Protein AF-A0A647H6F2-F1 (afdb_monomer)

Sequence (109 aa):
AVTIAAQNTTSANWSQDPGFTGPAVAAGQKVGTLSITATGPHNSVSIAGKGASVSGGVATVPFVDGQGQPVFRGRIQGANINDQANTGIDGLAGWRVASSQETLNVPVT

Mean predicted aligned error: 6.24 Å

pLDDT: mean 83.33, std 10.04, range [40.59, 93.5]

Solvent-accessible surface area (backbone atoms only — not comparable to full-atom values): 6403 Å² total; per-residue (Å²): 136,88,84,89,75,82,79,58,52,76,49,77,47,81,44,74,28,90,88,48,80,69,92,78,75,60,93,74,44,57,49,24,34,45,36,37,38,36,46,64,94,53,69,54,50,77,48,56,42,82,81,23,43,56,58,97,78,44,33,33,28,56,44,54,50,100,84,66,49,71,76,50,68,37,29,76,68,68,87,63,59,44,57,30,70,58,70,34,72,96,52,26,10,17,40,34,37,68,42,65,61,45,66,42,79,41,46,29,38

Organism: Salmonella enteritidis (NCBI:txid149539)

Secondary structure (DSSP, 8-state):
------S--EEEEEEE-TT--SS---TT---EEEEEEE-SS-S-EEEE-TT-EEETTEEEEEEE-TTS-EEEEE-B--TTEEEESS-SGGG--EEEE----SEEEEEE-

InterPro domains:
  IPR010498 Fimbrial protein SefA [PF06443] (1-109)

Radius of gyration: 15.48 Å; Cα contacts (8 Å, |Δi|>4): 230; chains: 1; bounding box: 49×29×42 Å

Nearest PDB structures (foldseek):
  5y9h-assembly2_B  TM=7.084E-01  e=8.740E-02  Salmonella enterica subsp. enterica serovar Typhimurium
  5y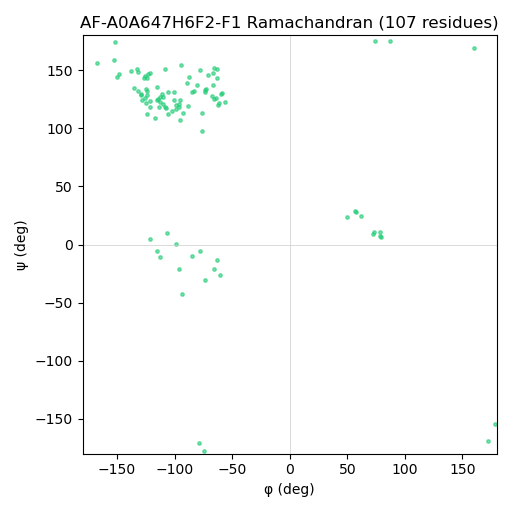9h-assembly1_A  TM=7.024E-01  e=1.206E-01  Salmonella enterica subsp. enterica serovar Typhimurium
  5y9h-assembly3_C  TM=7.120E-01  e=1.272E-01  Salmonella enterica subsp. enterica serovar Typhimurium
  3crf-assembly1_B  TM=5.079E-01  e=1.416E-01  unclassified
  2cnz-assembly1_A  TM=5.175E-01  e=1.416E-01  Salmonella enterica subsp. enterica serovar Typhimurium

Structure (mmCIF, N/CA/C/O backbone):
data_AF-A0A647H6F2-F1
#
_entry.id   AF-A0A647H6F2-F1
#
loop_
_atom_site.group_PDB
_atom_site.id
_atom_site.type_symbol
_atom_site.label_atom_id
_atom_site.label_alt_id
_atom_site.label_comp_id
_atom_site.label_asym_id
_atom_site.label_entity_id
_atom_site.label_seq_id
_atom_site.pdbx_PDB_ins_code
_atom_site.Cartn_x
_atom_site.Cartn_y
_atom_site.Cartn_z
_atom_site.occupancy
_atom_site.B_iso_or_equiv
_atom_site.auth_seq_id
_atom_site.auth_comp_id
_atom_site.auth_asym_id
_atom_site.auth_atom_id
_atom_site.pdbx_PDB_model_num
ATOM 1 N N . ALA A 1 1 ? -31.122 -12.556 25.785 1.00 53.56 1 ALA A N 1
ATOM 2 C CA . ALA A 1 1 ? -30.671 -11.960 24.512 1.00 53.56 1 ALA A CA 1
ATOM 3 C C . ALA A 1 1 ? -29.223 -12.371 24.291 1.00 53.56 1 ALA A C 1
ATOM 5 O O . ALA A 1 1 ? -28.469 -12.357 25.256 1.00 53.56 1 ALA A O 1
ATOM 6 N N . VAL A 1 2 ? -28.855 -12.795 23.083 1.00 40.59 2 VAL A N 1
ATOM 7 C CA . VAL A 1 2 ? -27.461 -13.105 22.737 1.00 40.59 2 VAL A CA 1
ATOM 8 C C . VAL A 1 2 ? -26.900 -11.893 22.005 1.00 40.59 2 VAL A C 1
ATOM 10 O O . VAL A 1 2 ? -27.437 -11.510 20.969 1.00 40.59 2 VAL A O 1
ATOM 13 N N . THR A 1 3 ? -25.849 -11.287 22.554 1.00 57.69 3 THR A N 1
ATOM 14 C CA . THR A 1 3 ? -25.107 -10.206 21.899 1.00 57.69 3 THR A CA 1
ATOM 15 C C . THR A 1 3 ? -23.828 -10.797 21.330 1.00 57.69 3 THR A C 1
ATOM 17 O O . THR A 1 3 ? -22.969 -11.255 22.079 1.00 57.69 3 THR A O 1
ATOM 20 N N . ILE A 1 4 ? -23.706 -10.790 20.006 1.00 52.47 4 ILE A N 1
ATOM 21 C CA . ILE A 1 4 ? -22.452 -11.074 19.309 1.00 52.47 4 ILE A CA 1
ATOM 22 C C . ILE A 1 4 ? -21.854 -9.714 18.952 1.00 52.47 4 ILE A C 1
ATOM 24 O O . ILE A 1 4 ? -22.467 -8.953 18.209 1.00 52.47 4 ILE A O 1
ATOM 28 N N . ALA A 1 5 ? -20.684 -9.393 19.502 1.00 60.91 5 ALA A N 1
ATOM 29 C CA . ALA A 1 5 ? -19.938 -8.183 19.175 1.00 60.91 5 ALA A CA 1
ATOM 30 C C . ALA A 1 5 ? -18.534 -8.574 18.702 1.00 60.91 5 ALA A C 1
ATOM 32 O O . ALA A 1 5 ? -17.841 -9.334 19.380 1.00 60.91 5 ALA A O 1
ATOM 33 N N . ALA A 1 6 ? -18.111 -8.057 17.548 1.00 58.91 6 ALA A N 1
ATOM 34 C CA . ALA A 1 6 ? -16.713 -8.114 17.142 1.00 58.91 6 ALA A CA 1
ATOM 35 C C . ALA A 1 6 ? -15.948 -7.062 17.953 1.00 58.91 6 ALA A C 1
ATOM 37 O O . ALA A 1 6 ? -16.200 -5.869 17.813 1.00 58.91 6 ALA A O 1
ATOM 38 N N . GLN A 1 7 ? -15.059 -7.503 18.842 1.00 65.38 7 GLN A N 1
ATOM 39 C CA . GLN A 1 7 ? -14.290 -6.601 19.710 1.00 65.38 7 GLN A CA 1
ATOM 40 C C . GLN A 1 7 ? -13.200 -5.859 18.930 1.00 65.38 7 GLN A C 1
ATOM 42 O O . GLN A 1 7 ? -12.916 -4.702 19.221 1.00 65.38 7 GLN A O 1
ATOM 47 N N . ASN A 1 8 ? -12.664 -6.496 17.887 1.00 72.94 8 ASN A N 1
ATOM 48 C CA . ASN A 1 8 ? -11.647 -5.934 17.012 1.00 72.94 8 ASN A CA 1
ATOM 49 C C . ASN A 1 8 ? -12.075 -6.157 15.560 1.00 72.94 8 ASN A C 1
ATOM 51 O O . ASN A 1 8 ? -12.461 -7.264 15.180 1.00 72.94 8 ASN A O 1
ATOM 55 N N . THR A 1 9 ? -12.002 -5.112 14.751 1.00 78.12 9 THR A N 1
ATOM 56 C CA . THR A 1 9 ? -12.266 -5.154 13.314 1.00 78.12 9 THR A CA 1
ATOM 57 C C . THR A 1 9 ? -11.040 -4.638 12.584 1.00 78.12 9 THR A C 1
ATOM 59 O O . THR A 1 9 ? -10.324 -3.780 13.097 1.00 78.12 9 THR A O 1
ATOM 62 N N . THR A 1 10 ? -10.763 -5.179 11.401 1.00 84.75 10 THR A N 1
ATOM 63 C CA . THR A 1 10 ? -9.742 -4.632 10.508 1.00 84.75 10 THR A CA 1
ATOM 64 C C . THR A 1 10 ? -10.354 -4.436 9.135 1.00 84.75 10 THR A C 1
ATOM 66 O O . THR A 1 10 ? -10.887 -5.377 8.552 1.00 84.75 10 THR A O 1
ATOM 69 N N . SER A 1 11 ? -10.278 -3.216 8.620 1.00 88.38 11 SER A N 1
ATOM 70 C CA . SER A 1 11 ? -10.685 -2.876 7.260 1.00 88.38 11 SER A CA 1
ATOM 71 C C . SER A 1 11 ? -9.529 -2.218 6.528 1.00 88.38 11 SER A C 1
ATOM 73 O O . SER A 1 11 ? -8.787 -1.432 7.116 1.00 88.38 11 SER A O 1
ATOM 75 N N . ALA A 1 12 ? -9.400 -2.508 5.239 1.00 88.25 12 ALA A N 1
ATOM 76 C CA . ALA A 1 12 ? -8.420 -1.884 4.367 1.00 88.25 12 ALA A CA 1
ATOM 77 C C . ALA A 1 12 ? -9.138 -1.246 3.176 1.00 88.25 12 ALA A C 1
ATOM 79 O O . ALA A 1 12 ? -9.979 -1.883 2.545 1.00 88.25 12 ALA A O 1
ATOM 80 N N . ASN A 1 13 ? -8.801 0.003 2.873 1.00 91.81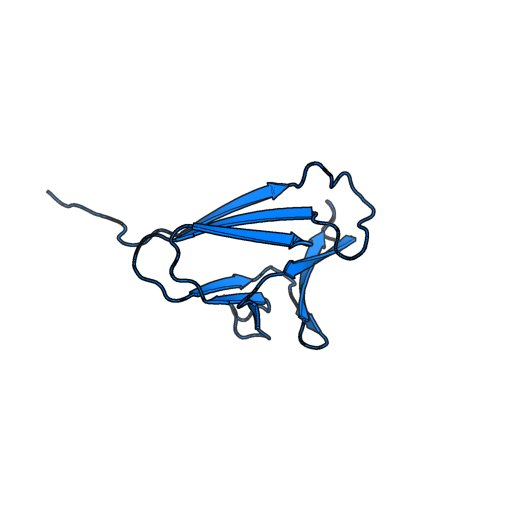 13 ASN A N 1
ATOM 81 C CA . ASN A 1 13 ? -9.323 0.743 1.735 1.00 91.81 13 ASN A CA 1
ATOM 82 C C . ASN A 1 13 ? -8.171 1.258 0.872 1.00 91.81 13 ASN A C 1
ATOM 84 O O . ASN A 1 13 ? -7.209 1.827 1.386 1.00 91.81 13 ASN A O 1
ATOM 88 N N . TRP A 1 14 ? -8.286 1.083 -0.440 1.00 90.50 14 TRP A N 1
ATOM 89 C CA . TRP A 1 14 ? -7.334 1.617 -1.405 1.00 90.50 14 TRP A CA 1
ATOM 90 C C . TRP A 1 14 ? -7.882 2.894 -2.037 1.00 90.50 14 TRP A C 1
ATOM 92 O O . TRP A 1 14 ? -9.007 2.912 -2.531 1.00 90.50 14 TRP A O 1
ATOM 102 N N . SER A 1 15 ? -7.062 3.943 -2.070 1.00 93.50 15 SER A N 1
ATOM 103 C CA . SER A 1 15 ? -7.321 5.150 -2.854 1.00 93.50 15 SER A CA 1
ATOM 104 C C . SER A 1 15 ? -6.177 5.366 -3.830 1.00 93.50 15 SER A C 1
ATOM 106 O O . SER A 1 15 ? -5.040 5.587 -3.412 1.00 93.50 15 SER A O 1
ATOM 108 N N . GLN A 1 16 ? -6.481 5.349 -5.126 1.00 91.31 16 GLN A N 1
A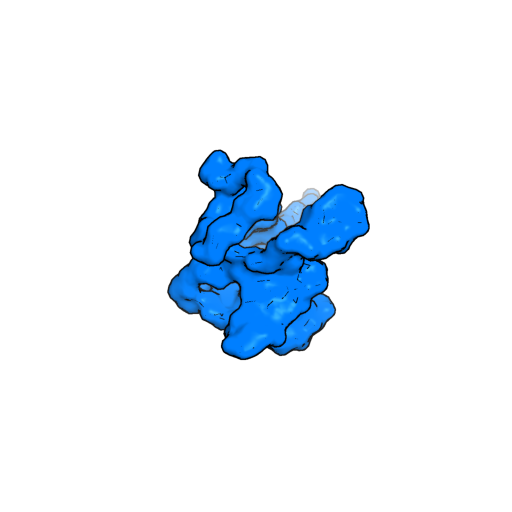TOM 109 C CA . GLN A 1 16 ? -5.508 5.693 -6.157 1.00 91.31 16 GLN A CA 1
ATOM 110 C C . GLN A 1 16 ? -5.064 7.154 -6.008 1.00 91.31 16 GLN A C 1
ATOM 112 O O . GLN A 1 16 ? -5.865 8.022 -5.650 1.00 91.31 16 GLN A O 1
ATOM 117 N N . ASP A 1 17 ? -3.786 7.424 -6.268 1.00 91.94 17 ASP A N 1
ATOM 118 C CA . ASP A 1 17 ? -3.288 8.793 -6.321 1.00 91.94 17 ASP A CA 1
ATOM 119 C C . ASP A 1 17 ? -3.762 9.474 -7.619 1.00 91.94 17 ASP A C 1
ATOM 121 O O . ASP A 1 17 ? -3.591 8.893 -8.692 1.00 91.94 17 ASP A O 1
ATOM 125 N N . PRO A 1 18 ? -4.335 10.692 -7.577 1.00 89.38 18 PRO A N 1
ATOM 126 C CA . PRO A 1 18 ? -4.789 11.377 -8.789 1.00 89.38 18 PRO A CA 1
ATOM 127 C C . PRO A 1 18 ? -3.671 11.653 -9.801 1.00 89.38 18 PRO A C 1
ATOM 129 O O . PRO A 1 18 ? -3.939 11.758 -10.995 1.00 89.38 18 PRO A O 1
ATOM 132 N N . GLY A 1 19 ? -2.421 11.775 -9.337 1.00 85.81 19 GLY A N 1
ATOM 133 C CA . GLY A 1 19 ? -1.251 11.962 -10.193 1.00 85.81 19 GLY A CA 1
ATOM 134 C C . GLY A 1 19 ? -0.769 10.675 -10.864 1.00 85.81 19 GLY A C 1
ATOM 135 O O . GLY A 1 19 ? 0.145 10.720 -11.687 1.00 85.81 19 GLY A O 1
ATOM 136 N N . PHE A 1 20 ? -1.356 9.524 -10.531 1.00 85.56 20 PHE A N 1
ATOM 137 C CA . PHE A 1 20 ? -1.072 8.254 -11.179 1.00 85.56 20 PHE A CA 1
ATOM 138 C C . PHE A 1 20 ? -2.093 7.980 -12.292 1.00 85.56 20 PHE A C 1
ATOM 140 O O . PHE A 1 20 ? -3.251 7.653 -12.034 1.00 85.56 20 PHE A O 1
ATOM 147 N N . THR A 1 21 ? -1.644 8.112 -13.544 1.00 79.12 21 THR A N 1
ATOM 148 C CA . THR A 1 21 ? -2.476 7.987 -14.757 1.00 79.12 21 THR A CA 1
ATOM 149 C C . THR A 1 21 ? -2.108 6.793 -15.652 1.00 79.12 21 THR A C 1
ATOM 151 O O . THR A 1 21 ? -2.833 6.498 -16.600 1.00 79.12 21 THR A O 1
ATOM 154 N N . GLY A 1 22 ? -1.027 6.070 -15.331 1.00 71.38 22 GLY A N 1
ATOM 155 C CA . GLY A 1 22 ? -0.547 4.876 -16.043 1.00 71.38 22 GLY A CA 1
ATOM 156 C C . GLY A 1 22 ? 0.125 5.145 -17.404 1.00 71.38 22 GLY A C 1
ATOM 157 O O . GLY A 1 22 ? 0.152 6.280 -17.877 1.00 71.38 22 GLY A O 1
ATOM 158 N N . PRO A 1 23 ? 0.688 4.111 -18.069 1.00 66.06 23 PRO A N 1
ATOM 159 C CA . PRO A 1 23 ? 1.188 2.843 -17.520 1.00 66.06 23 PRO A CA 1
ATOM 160 C C . PRO A 1 23 ? 2.640 2.954 -17.010 1.00 66.06 23 PRO A C 1
ATOM 162 O O . PRO A 1 23 ? 3.147 2.032 -16.377 1.00 66.06 23 PRO A O 1
ATOM 165 N N . ALA A 1 24 ? 3.315 4.068 -17.301 1.00 74.06 24 ALA A N 1
ATOM 166 C CA . ALA A 1 24 ? 4.663 4.343 -16.831 1.00 74.06 24 ALA A CA 1
ATOM 167 C C . ALA A 1 24 ? 4.608 4.959 -15.429 1.00 74.06 24 ALA A C 1
ATOM 169 O O . ALA A 1 24 ? 3.857 5.904 -15.189 1.00 74.06 24 ALA A O 1
ATOM 170 N N . VAL A 1 25 ? 5.416 4.421 -14.518 1.00 81.50 25 VAL A N 1
ATOM 171 C CA . VAL A 1 25 ? 5.575 4.924 -13.150 1.00 81.50 25 VAL A CA 1
ATOM 172 C C . VAL A 1 25 ? 7.003 5.420 -13.006 1.00 81.50 25 VAL A C 1
ATOM 174 O O . VAL A 1 25 ? 7.950 4.677 -13.276 1.00 81.50 25 VAL A O 1
ATOM 177 N N . ALA A 1 26 ? 7.172 6.679 -12.608 1.00 86.44 26 ALA A N 1
ATOM 178 C CA . ALA A 1 26 ? 8.492 7.182 -12.248 1.00 86.44 26 ALA A CA 1
ATOM 179 C C . ALA A 1 26 ? 8.938 6.551 -10.921 1.00 86.44 26 ALA A C 1
ATOM 181 O O . ALA A 1 26 ? 8.121 6.305 -10.037 1.00 86.44 26 ALA A O 1
ATOM 182 N N . ALA A 1 27 ? 10.237 6.297 -10.756 1.00 86.06 27 ALA A N 1
ATOM 183 C CA . ALA A 1 27 ? 10.745 5.708 -9.521 1.00 86.06 27 ALA A CA 1
ATOM 184 C C . ALA A 1 27 ? 10.360 6.565 -8.299 1.00 86.06 27 ALA A C 1
ATOM 186 O O . ALA A 1 27 ? 10.695 7.748 -8.236 1.00 86.06 27 ALA A O 1
ATOM 187 N N . GLY A 1 28 ? 9.659 5.961 -7.335 1.00 87.38 28 GLY A N 1
ATOM 188 C CA . GLY A 1 28 ? 9.190 6.638 -6.124 1.00 87.38 28 GLY A CA 1
ATOM 189 C C . GLY A 1 28 ? 7.927 7.488 -6.306 1.00 87.38 28 GLY A C 1
ATOM 190 O O . GLY A 1 28 ? 7.536 8.184 -5.367 1.00 87.38 28 GLY A O 1
ATOM 191 N N . GLN A 1 29 ? 7.283 7.453 -7.475 1.00 90.75 29 GLN A N 1
ATOM 192 C CA . GLN A 1 29 ? 5.993 8.101 -7.685 1.00 90.75 29 GLN A CA 1
ATOM 193 C C . GLN A 1 29 ? 4.925 7.425 -6.832 1.00 90.75 29 GLN A C 1
ATOM 195 O O . GLN A 1 29 ? 4.671 6.233 -6.960 1.00 90.75 29 GLN A O 1
ATOM 200 N N . LYS A 1 30 ? 4.221 8.214 -6.021 1.00 91.81 30 LYS A N 1
ATOM 201 C CA . LYS A 1 30 ? 3.062 7.722 -5.281 1.00 91.81 30 LYS A CA 1
ATOM 202 C C . LYS A 1 30 ? 1.972 7.258 -6.247 1.00 91.81 30 LYS A C 1
ATOM 204 O O . 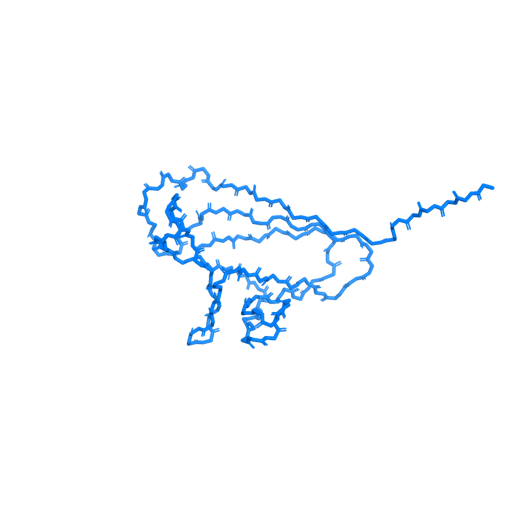LYS A 1 30 ? 1.463 8.045 -7.039 1.00 91.81 30 LYS A O 1
ATOM 209 N N . VAL A 1 31 ? 1.608 5.985 -6.146 1.00 91.75 31 VAL A N 1
ATOM 210 C CA . VAL A 1 31 ? 0.545 5.357 -6.947 1.00 91.75 31 VAL A CA 1
ATOM 211 C C . VAL A 1 31 ? -0.791 5.323 -6.208 1.00 91.75 31 VAL A C 1
ATOM 213 O O . VAL A 1 31 ? -1.855 5.251 -6.822 1.00 91.75 31 VAL A O 1
ATOM 216 N N . GLY A 1 32 ? -0.756 5.423 -4.879 1.00 91.81 32 GLY A N 1
ATOM 217 C CA . GLY A 1 32 ? -1.950 5.526 -4.053 1.00 91.81 32 GLY A CA 1
ATOM 218 C C . GLY A 1 32 ? -1.655 5.434 -2.566 1.00 91.81 32 GLY A C 1
ATOM 219 O O . GLY A 1 32 ? -0.506 5.508 -2.123 1.00 91.81 32 GLY A O 1
ATOM 220 N N . THR A 1 33 ? -2.722 5.298 -1.794 1.00 92.31 33 THR A N 1
ATOM 221 C CA . THR A 1 33 ? -2.682 5.143 -0.344 1.00 92.31 33 THR A CA 1
ATOM 222 C C . THR A 1 33 ? -3.520 3.934 0.047 1.00 92.31 33 THR A C 1
ATOM 224 O O . THR A 1 33 ? -4.687 3.831 -0.333 1.00 92.31 33 THR A O 1
ATOM 227 N N . LEU A 1 34 ? -2.933 3.045 0.846 1.00 90.56 34 LEU A N 1
ATOM 228 C CA . LEU A 1 34 ? -3.656 2.007 1.568 1.00 90.56 34 LEU A CA 1
ATOM 229 C C . LEU A 1 34 ? -4.003 2.536 2.965 1.00 90.56 34 LEU A C 1
ATOM 231 O O . LEU A 1 34 ? -3.116 2.773 3.784 1.00 90.56 34 LEU A O 1
ATOM 235 N N . SER A 1 35 ? -5.288 2.736 3.230 1.00 90.50 35 SER A N 1
ATOM 236 C CA . SER A 1 35 ? -5.810 3.127 4.539 1.00 90.50 35 SER A CA 1
ATOM 237 C C . SER A 1 35 ? -6.266 1.884 5.289 1.00 90.50 35 SER A C 1
ATOM 239 O O . SER A 1 35 ? -7.134 1.160 4.809 1.00 90.50 35 SER A O 1
ATOM 241 N N . ILE A 1 36 ? -5.687 1.631 6.457 1.00 89.12 36 ILE A N 1
ATOM 242 C CA . ILE A 1 36 ? -6.018 0.491 7.311 1.00 89.12 36 ILE A CA 1
ATOM 243 C C . ILE A 1 36 ? -6.634 1.027 8.592 1.00 89.12 36 ILE A C 1
ATOM 245 O O . ILE A 1 36 ? -6.024 1.844 9.278 1.00 89.12 36 ILE A O 1
ATOM 249 N N . THR A 1 37 ? -7.823 0.543 8.924 1.00 89.44 37 THR A N 1
ATOM 250 C CA . THR A 1 37 ? -8.469 0.802 10.208 1.00 89.44 37 THR A CA 1
ATOM 251 C C . THR A 1 37 ? -8.476 -0.492 10.998 1.00 89.44 37 THR A C 1
ATOM 253 O O . THR A 1 37 ? -9.015 -1.486 10.521 1.00 89.44 37 THR A O 1
ATOM 256 N N . ALA A 1 38 ? -7.861 -0.491 12.176 1.00 87.69 38 ALA A N 1
ATOM 257 C CA . ALA A 1 38 ? -7.826 -1.610 13.106 1.00 87.69 38 ALA A CA 1
ATOM 258 C C . ALA A 1 38 ? -8.380 -1.145 14.458 1.00 87.69 38 ALA A C 1
ATOM 260 O O . ALA A 1 38 ? -7.773 -0.308 15.117 1.00 87.69 38 ALA A O 1
ATOM 261 N N . THR A 1 39 ? -9.537 -1.657 14.874 1.00 85.25 39 THR A N 1
ATOM 262 C CA . THR A 1 39 ? -10.144 -1.274 16.158 1.00 85.25 39 THR A CA 1
ATOM 263 C C . THR A 1 39 ? -9.631 -2.156 17.294 1.00 85.25 39 THR A C 1
ATOM 265 O O . THR A 1 39 ? -9.427 -3.358 17.105 1.00 85.25 39 THR A O 1
ATOM 268 N N . GLY A 1 40 ? -9.465 -1.563 18.479 1.00 82.44 40 GLY A N 1
ATOM 269 C CA . GLY A 1 40 ? -9.015 -2.254 19.690 1.00 82.44 40 GLY A CA 1
ATOM 270 C C . GLY A 1 40 ? -7.487 -2.329 19.855 1.00 82.44 40 GLY A C 1
ATOM 271 O O . GLY A 1 40 ? -6.737 -1.882 18.983 1.00 82.44 40 GLY A O 1
ATOM 272 N N . PRO A 1 41 ? -6.986 -2.859 20.991 1.00 81.69 41 PRO A N 1
ATOM 273 C CA . PRO A 1 41 ? -5.559 -2.841 21.313 1.00 81.69 41 PRO A CA 1
ATOM 274 C C . PRO A 1 41 ? -4.711 -3.658 20.330 1.00 81.69 41 PRO A C 1
ATOM 276 O O . PRO A 1 41 ? -4.942 -4.851 20.133 1.00 81.69 41 PRO A O 1
ATOM 279 N N . HIS A 1 42 ? -3.684 -3.034 19.757 1.00 84.56 42 HIS A N 1
ATOM 280 C CA . HIS A 1 42 ? -2.707 -3.680 18.882 1.00 84.56 42 HIS A CA 1
ATOM 281 C C . HIS A 1 42 ? -1.362 -2.941 18.931 1.00 84.56 42 HIS A C 1
ATOM 283 O O . HIS A 1 42 ? -1.296 -1.768 19.287 1.00 84.56 42 HIS A O 1
ATOM 289 N N . ASN A 1 43 ? -0.282 -3.636 18.557 1.00 84.88 43 ASN A N 1
ATOM 290 C CA . ASN A 1 43 ? 1.087 -3.09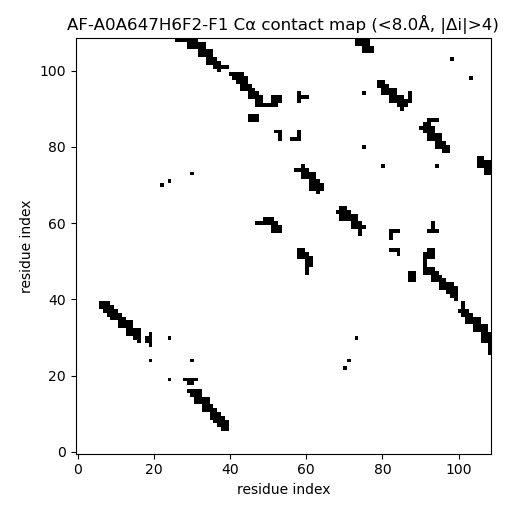6 18.583 1.00 84.88 43 ASN A CA 1
ATOM 291 C C . ASN A 1 43 ? 1.696 -2.925 17.180 1.00 84.88 43 ASN A C 1
ATOM 293 O O . ASN A 1 43 ? 2.793 -2.383 17.031 1.00 84.88 43 ASN A O 1
ATOM 297 N N . SER A 1 44 ? 1.045 -3.472 16.151 1.00 85.94 44 SER A N 1
ATOM 298 C CA . SER A 1 44 ? 1.511 -3.386 14.768 1.00 85.94 44 SER A CA 1
ATOM 299 C C . SER A 1 44 ? 0.452 -3.818 13.768 1.00 85.94 44 SER A C 1
ATOM 301 O O . SER A 1 44 ? -0.366 -4.684 14.072 1.00 85.94 44 SER A O 1
ATOM 303 N N . VAL A 1 45 ? 0.589 -3.323 12.540 1.00 86.81 45 VAL A N 1
ATOM 304 C CA . VAL A 1 45 ? -0.136 -3.792 11.356 1.00 86.81 45 VAL A CA 1
ATOM 305 C C . VAL A 1 45 ? 0.852 -4.485 10.416 1.00 86.81 45 VAL A C 1
ATOM 307 O O . VAL A 1 45 ? 1.910 -3.933 10.111 1.00 86.81 45 VAL A O 1
ATOM 310 N N . SER A 1 46 ? 0.522 -5.699 9.971 1.00 87.38 46 SER A N 1
ATOM 311 C CA . SER A 1 46 ? 1.302 -6.429 8.961 1.00 87.38 46 SER A CA 1
ATOM 312 C C . SER A 1 46 ? 0.566 -6.397 7.628 1.00 87.38 46 SER A C 1
ATOM 314 O O . SER A 1 46 ? -0.628 -6.677 7.574 1.00 87.38 46 SER A O 1
ATOM 316 N N . ILE A 1 47 ? 1.277 -6.047 6.562 1.00 86.31 47 ILE A N 1
ATOM 317 C CA . ILE A 1 47 ? 0.742 -5.860 5.215 1.00 86.31 47 ILE A CA 1
ATOM 318 C C . ILE A 1 47 ? 1.548 -6.765 4.293 1.00 86.31 47 ILE A C 1
ATOM 320 O O . ILE A 1 47 ? 2.763 -6.625 4.210 1.00 86.31 47 ILE A O 1
ATOM 324 N N . ALA A 1 48 ? 0.895 -7.683 3.594 1.00 85.62 48 ALA A N 1
ATOM 325 C CA . ALA A 1 48 ? 1.528 -8.529 2.591 1.00 85.62 48 ALA A CA 1
ATOM 326 C C . ALA A 1 48 ? 0.676 -8.537 1.322 1.00 85.62 48 ALA A C 1
ATOM 328 O O . ALA A 1 48 ? -0.540 -8.354 1.378 1.00 85.62 48 ALA A O 1
ATOM 329 N N . GLY A 1 49 ? 1.323 -8.722 0.174 1.00 81.00 49 GLY A N 1
ATOM 330 C CA . GLY A 1 49 ? 0.660 -8.780 -1.124 1.00 81.00 49 GLY A CA 1
ATOM 331 C C . GLY A 1 49 ? 0.931 -10.107 -1.818 1.00 81.00 49 GLY A C 1
ATOM 332 O O . GLY A 1 49 ? 2.010 -10.686 -1.683 1.00 81.00 49 GLY A O 1
ATOM 333 N N . LYS A 1 50 ? -0.029 -10.594 -2.607 1.00 84.38 50 LYS A N 1
ATOM 334 C CA . LYS A 1 50 ? 0.200 -11.767 -3.456 1.00 84.38 50 LYS A CA 1
ATOM 335 C C . LYS A 1 50 ? 1.339 -11.476 -4.437 1.00 84.38 50 LYS A C 1
ATOM 337 O O . LYS A 1 50 ? 1.333 -10.455 -5.117 1.00 84.38 50 LYS A O 1
ATOM 342 N N . GLY A 1 51 ? 2.313 -12.383 -4.506 1.00 87.19 51 GLY A N 1
ATOM 343 C CA . GLY A 1 51 ? 3.499 -12.211 -5.350 1.00 87.19 51 GLY A CA 1
ATOM 344 C C . GLY A 1 51 ? 4.494 -11.168 -4.834 1.00 87.19 51 GLY A C 1
ATOM 345 O O . GLY A 1 51 ? 5.435 -10.832 -5.556 1.00 87.19 51 GLY A O 1
ATOM 346 N N . ALA A 1 52 ? 4.307 -10.652 -3.613 1.00 89.06 52 ALA A N 1
ATOM 347 C CA . ALA A 1 52 ? 5.290 -9.789 -2.983 1.00 89.06 52 ALA A CA 1
ATOM 348 C C . ALA A 1 52 ? 6.610 -10.533 -2.746 1.00 89.06 52 ALA A C 1
ATOM 350 O O . ALA A 1 52 ? 6.644 -11.749 -2.552 1.00 89.06 52 ALA A O 1
ATOM 351 N N . SER A 1 53 ? 7.708 -9.785 -2.754 1.00 90.50 53 SER A N 1
ATOM 352 C CA . SER A 1 53 ? 9.059 -10.323 -2.592 1.00 90.50 53 SER A CA 1
ATOM 353 C C . SER A 1 53 ? 9.962 -9.322 -1.886 1.00 90.50 53 SER A C 1
ATOM 355 O O . SER A 1 53 ? 9.844 -8.121 -2.138 1.00 90.50 53 SER A O 1
ATOM 357 N N . VAL A 1 54 ? 10.907 -9.819 -1.084 1.00 89.75 54 VAL A N 1
ATOM 358 C CA . VAL A 1 54 ? 11.997 -9.013 -0.519 1.00 89.75 54 VAL A CA 1
ATOM 359 C C . VAL A 1 54 ? 13.266 -9.233 -1.329 1.00 89.75 54 VAL A C 1
ATOM 361 O O . VAL A 1 54 ? 13.714 -10.366 -1.480 1.00 89.75 54 VAL A O 1
ATOM 364 N N . SER A 1 55 ? 13.857 -8.151 -1.832 1.00 88.56 55 SER A N 1
ATOM 365 C CA . SER A 1 55 ? 15.167 -8.168 -2.491 1.00 88.56 55 SER A CA 1
ATOM 366 C C . SER A 1 55 ? 16.009 -7.007 -1.981 1.00 88.56 55 SER A C 1
ATOM 368 O O . SER A 1 55 ? 15.500 -5.898 -1.833 1.00 88.56 55 SER A O 1
ATOM 370 N N . GLY A 1 56 ? 17.278 -7.263 -1.649 1.00 86.44 56 GLY A N 1
ATOM 371 C CA . GLY A 1 56 ? 18.164 -6.241 -1.076 1.00 86.44 56 GLY A CA 1
ATOM 372 C C . GLY A 1 56 ? 17.625 -5.609 0.216 1.00 86.44 56 GLY A C 1
ATOM 373 O O . GLY A 1 56 ? 17.899 -4.446 0.484 1.00 86.44 56 GLY A O 1
ATOM 374 N N . GLY A 1 57 ? 16.813 -6.350 0.980 1.00 85.50 57 GLY A N 1
ATOM 375 C CA . GLY A 1 57 ? 16.157 -5.855 2.194 1.00 85.50 57 GLY A CA 1
ATOM 376 C C . GLY A 1 57 ? 14.918 -4.986 1.961 1.00 85.50 57 GLY A C 1
ATOM 377 O O . GLY A 1 57 ? 14.398 -4.448 2.925 1.00 85.50 57 GLY A O 1
ATOM 378 N N . VAL A 1 58 ? 14.425 -4.860 0.724 1.00 88.75 58 VAL A N 1
ATOM 379 C CA . VAL A 1 58 ? 13.238 -4.056 0.390 1.00 88.75 58 VAL A CA 1
ATOM 380 C C . VAL A 1 58 ? 12.104 -4.965 -0.069 1.00 88.75 58 VAL A C 1
ATOM 382 O O . VAL A 1 58 ? 12.258 -5.708 -1.044 1.00 88.75 58 VAL A O 1
ATOM 385 N N . ALA A 1 59 ? 10.958 -4.904 0.609 1.00 90.12 59 ALA A N 1
ATOM 386 C CA . ALA A 1 59 ? 9.747 -5.588 0.188 1.00 90.12 59 ALA A CA 1
ATOM 387 C C . ALA A 1 59 ? 9.034 -4.782 -0.904 1.00 90.12 59 ALA A C 1
ATOM 389 O O . ALA A 1 59 ? 8.919 -3.556 -0.838 1.00 90.12 59 ALA A O 1
ATOM 390 N N . THR A 1 60 ? 8.554 -5.489 -1.926 1.00 91.44 60 THR A N 1
ATOM 391 C CA . THR A 1 60 ? 7.786 -4.922 -3.041 1.00 91.44 60 THR A CA 1
ATOM 392 C C . THR A 1 60 ? 6.613 -5.821 -3.403 1.00 91.44 60 THR A C 1
ATOM 394 O O . THR A 1 60 ? 6.721 -7.041 -3.276 1.00 91.44 60 THR A O 1
ATOM 397 N N . VAL A 1 61 ? 5.516 -5.239 -3.894 1.00 90.25 61 VAL A N 1
ATOM 398 C CA . VAL A 1 61 ? 4.345 -5.955 -4.428 1.00 90.25 61 VAL A CA 1
ATOM 399 C C . VAL A 1 61 ? 4.190 -5.663 -5.924 1.00 90.25 61 VAL A C 1
ATOM 401 O O . VAL A 1 61 ? 4.333 -4.507 -6.329 1.00 90.25 61 VAL A O 1
ATOM 404 N N . PRO A 1 62 ? 3.930 -6.672 -6.773 1.00 90.75 62 PRO A N 1
ATOM 405 C CA . PRO A 1 62 ? 3.659 -6.435 -8.184 1.00 90.75 62 PRO A CA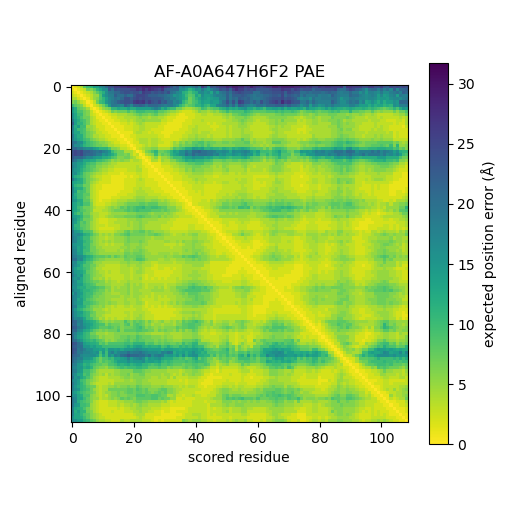 1
ATOM 406 C C . PRO A 1 62 ? 2.272 -5.811 -8.382 1.00 90.75 62 PRO A C 1
ATOM 408 O O . PRO A 1 62 ? 1.279 -6.305 -7.852 1.00 90.75 62 PRO A O 1
ATOM 411 N N . PHE A 1 63 ? 2.207 -4.767 -9.204 1.00 88.12 63 PHE A N 1
ATOM 412 C CA . PHE A 1 63 ? 0.968 -4.287 -9.809 1.00 88.12 63 PHE A CA 1
ATOM 413 C C . PHE A 1 63 ? 0.851 -4.920 -11.188 1.00 88.12 63 PHE A C 1
ATOM 415 O O . PHE A 1 63 ? 1.781 -4.833 -11.993 1.00 88.12 63 PHE A O 1
ATOM 422 N N . VAL A 1 64 ? -0.264 -5.601 -11.429 1.00 88.44 64 VAL A N 1
ATOM 423 C CA . VAL A 1 64 ? -0.466 -6.410 -12.631 1.00 88.44 64 VAL A CA 1
ATOM 424 C C . VAL A 1 64 ? -1.460 -5.763 -13.587 1.00 88.44 64 VAL A C 1
ATOM 426 O O . VAL A 1 64 ? -2.354 -5.035 -13.157 1.00 88.44 64 VAL A O 1
ATOM 429 N N . ASP A 1 65 ? -1.304 -6.031 -14.880 1.00 87.25 65 ASP A N 1
ATOM 430 C CA . ASP A 1 65 ? -2.296 -5.682 -15.896 1.00 87.25 65 ASP A CA 1
ATOM 431 C C . ASP A 1 65 ? -3.527 -6.611 -15.847 1.00 87.25 65 ASP A C 1
ATOM 433 O O . ASP A 1 65 ? -3.641 -7.508 -15.004 1.00 87.25 65 ASP A O 1
ATOM 437 N N . GLY A 1 66 ? -4.470 -6.409 -16.774 1.00 85.69 66 GLY A N 1
ATOM 438 C CA . GLY A 1 66 ? -5.669 -7.245 -16.894 1.00 85.69 66 GLY A CA 1
ATOM 439 C C . GLY A 1 66 ? -5.382 -8.713 -17.245 1.00 85.69 66 GLY A C 1
ATOM 440 O O . GLY A 1 66 ? -6.271 -9.550 -17.116 1.00 85.69 66 GLY A O 1
ATOM 441 N N . GLN A 1 67 ? -4.157 -9.036 -17.668 1.00 91.44 67 GLN A N 1
ATOM 442 C CA . GLN A 1 67 ? -3.671 -10.380 -17.979 1.00 91.44 67 GLN A CA 1
ATOM 443 C C . GLN A 1 67 ? -2.869 -10.991 -16.815 1.00 91.44 67 GLN A C 1
ATOM 445 O O . GLN A 1 67 ? -2.386 -12.121 -16.915 1.00 91.44 67 GLN A O 1
ATOM 450 N N . GLY A 1 68 ? -2.727 -10.267 -15.701 1.00 88.38 68 GLY A N 1
ATOM 451 C CA . GLY A 1 68 ? -1.982 -10.711 -14.530 1.00 88.38 68 GLY A CA 1
ATOM 452 C C . GLY A 1 68 ? -0.461 -10.586 -14.667 1.00 88.38 68 GLY A C 1
ATOM 453 O O . GLY A 1 68 ? 0.253 -11.121 -13.817 1.00 88.38 68 GLY A O 1
ATOM 454 N N . GLN A 1 69 ? 0.056 -9.904 -15.695 1.00 89.62 69 GLN A N 1
ATOM 455 C CA . GLN A 1 69 ? 1.493 -9.678 -15.854 1.00 89.62 69 GLN A CA 1
ATOM 456 C C . GLN A 1 69 ? 1.947 -8.469 -15.026 1.00 89.62 69 GLN A C 1
ATOM 458 O O . GLN A 1 69 ? 1.309 -7.418 -15.092 1.00 89.62 69 GLN A O 1
ATOM 463 N N . PRO A 1 70 ? 3.040 -8.574 -14.243 1.00 88.69 70 PRO A N 1
ATOM 464 C CA . PRO A 1 70 ? 3.573 -7.435 -13.5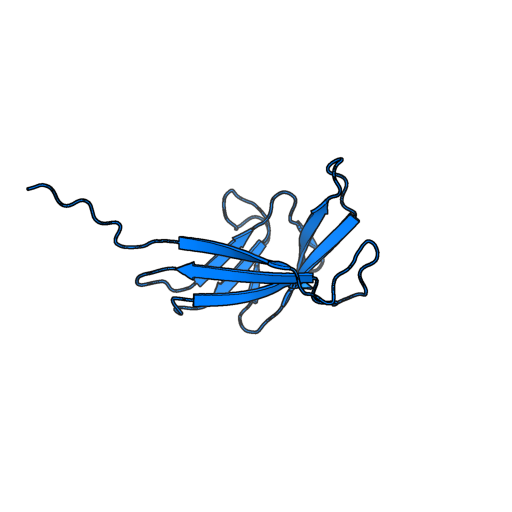01 1.00 88.69 70 PRO A CA 1
ATOM 465 C C . PRO A 1 70 ? 4.018 -6.306 -14.438 1.00 88.69 70 PRO A C 1
ATOM 467 O O . PRO A 1 70 ? 4.912 -6.501 -15.258 1.00 88.69 70 PRO A O 1
ATOM 470 N N . VAL A 1 71 ? 3.437 -5.119 -14.272 1.00 89.00 71 VAL A N 1
ATOM 471 C CA . VAL A 1 71 ? 3.784 -3.907 -15.036 1.00 89.00 71 VAL A CA 1
ATOM 472 C C . VAL A 1 71 ? 4.831 -3.084 -14.287 1.00 89.00 71 VAL A C 1
ATOM 474 O O . VAL A 1 71 ? 5.799 -2.604 -14.869 1.00 89.00 71 VAL A O 1
ATOM 477 N N . PHE A 1 72 ? 4.663 -2.953 -12.972 1.00 90.19 72 PHE A N 1
ATOM 478 C CA . PHE A 1 72 ? 5.623 -2.319 -12.073 1.00 90.19 72 PHE A CA 1
ATOM 479 C C . PHE A 1 72 ? 5.509 -2.921 -10.669 1.00 90.19 72 PHE A C 1
ATOM 481 O O . PHE A 1 72 ? 4.648 -3.759 -10.387 1.00 90.19 72 PHE A O 1
ATOM 488 N N . ARG A 1 73 ? 6.414 -2.517 -9.779 1.00 89.69 73 ARG A N 1
ATOM 489 C CA . ARG A 1 73 ? 6.459 -2.977 -8.391 1.00 89.69 73 ARG A CA 1
ATOM 490 C C . ARG A 1 73 ? 6.327 -1.789 -7.462 1.00 89.69 73 ARG A C 1
ATOM 492 O O . ARG A 1 73 ? 7.132 -0.871 -7.556 1.00 89.69 73 ARG A O 1
ATOM 499 N N . GLY A 1 74 ? 5.333 -1.841 -6.584 1.00 90.25 74 GLY A N 1
ATOM 500 C CA . GLY A 1 74 ? 5.132 -0.829 -5.561 1.00 90.25 74 GLY A CA 1
ATOM 501 C C . GLY A 1 74 ? 5.782 -1.214 -4.240 1.00 90.25 74 GLY A C 1
ATOM 502 O O . GLY A 1 74 ? 5.958 -2.396 -3.920 1.00 90.25 74 GLY A O 1
ATOM 503 N N . ARG A 1 75 ? 6.113 -0.198 -3.461 1.00 91.25 75 ARG A N 1
ATOM 504 C CA . ARG A 1 75 ? 6.708 -0.277 -2.135 1.00 91.25 75 ARG A CA 1
ATOM 505 C C . ARG A 1 75 ? 5.944 0.639 -1.194 1.00 91.25 75 ARG A C 1
ATOM 507 O O . ARG A 1 75 ? 5.489 1.709 -1.571 1.00 91.25 75 ARG A O 1
ATOM 514 N N . ILE A 1 76 ? 5.886 0.255 0.071 1.00 89.00 76 ILE A N 1
ATOM 515 C CA . ILE A 1 76 ? 5.468 1.158 1.133 1.00 89.00 76 ILE A CA 1
ATOM 516 C C . ILE A 1 76 ? 6.693 1.907 1.692 1.00 89.00 76 ILE A C 1
ATOM 518 O O . ILE A 1 76 ? 7.759 1.319 1.898 1.00 89.00 76 ILE A O 1
ATOM 522 N N . GLN A 1 77 ? 6.545 3.205 1.965 1.00 80.62 77 GLN A N 1
ATOM 523 C CA . GLN A 1 77 ? 7.582 4.035 2.588 1.00 80.62 77 GLN A CA 1
ATOM 524 C C . GLN A 1 77 ? 7.056 4.741 3.840 1.00 80.62 77 GLN A C 1
ATOM 526 O O . GLN A 1 77 ? 5.899 5.151 3.894 1.00 80.62 77 GLN A O 1
ATOM 531 N N . GLY A 1 78 ? 7.916 4.898 4.848 1.00 76.25 78 GLY A N 1
ATOM 532 C CA . GLY A 1 78 ? 7.571 5.588 6.087 1.00 76.25 78 GLY A CA 1
ATOM 533 C C . GLY A 1 78 ? 8.492 5.229 7.248 1.00 76.25 78 GLY A C 1
ATOM 534 O O . GLY A 1 78 ? 9.286 4.290 7.173 1.00 76.25 78 GLY A O 1
ATOM 535 N N . ALA A 1 79 ? 8.378 5.991 8.334 1.00 74.81 79 ALA A N 1
ATOM 536 C CA . ALA A 1 79 ? 9.050 5.6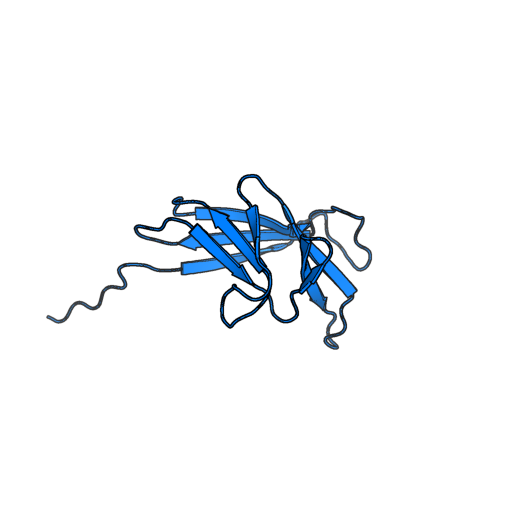73 9.587 1.00 74.81 79 ALA A CA 1
ATOM 537 C C . ALA A 1 79 ? 8.467 4.388 10.202 1.00 74.81 79 ALA A C 1
ATOM 539 O O . ALA A 1 79 ? 7.271 4.125 10.080 1.00 74.81 79 ALA A O 1
ATOM 540 N N . ASN A 1 80 ? 9.304 3.615 10.901 1.00 82.12 80 ASN A N 1
ATOM 541 C CA . ASN A 1 80 ? 8.912 2.384 11.608 1.00 82.12 80 ASN A CA 1
ATOM 542 C C . ASN A 1 80 ? 8.360 1.266 10.706 1.00 82.12 80 ASN A C 1
ATOM 544 O O . ASN A 1 80 ? 7.601 0.406 11.169 1.00 82.12 80 ASN A O 1
ATOM 548 N N . ILE A 1 81 ? 8.738 1.282 9.427 1.00 85.88 81 ILE A N 1
ATOM 549 C CA . ILE A 1 81 ? 8.403 0.236 8.466 1.00 85.88 81 ILE A CA 1
ATOM 550 C C . ILE A 1 81 ? 9.567 -0.737 8.394 1.00 85.88 81 ILE A C 1
ATOM 552 O O . ILE A 1 81 ? 10.673 -0.364 8.016 1.00 85.88 81 ILE A O 1
ATOM 556 N N . ASN A 1 82 ? 9.291 -1.983 8.759 1.00 86.50 82 ASN A N 1
ATOM 557 C CA . ASN A 1 82 ? 10.240 -3.079 8.658 1.00 86.50 82 ASN A CA 1
ATOM 558 C C . ASN A 1 82 ? 9.814 -3.990 7.507 1.00 86.50 82 ASN A C 1
ATOM 560 O O . ASN A 1 82 ? 8.738 -4.593 7.571 1.00 86.50 82 ASN A O 1
ATOM 564 N N . ASP A 1 83 ? 10.654 -4.114 6.484 1.00 86.56 83 ASP A N 1
ATOM 565 C CA . ASP A 1 83 ? 10.479 -5.086 5.405 1.00 86.56 83 ASP A CA 1
ATOM 566 C C . ASP A 1 83 ? 10.658 -6.515 5.959 1.00 86.56 83 ASP A C 1
ATOM 568 O O . ASP A 1 83 ? 11.624 -6.821 6.659 1.00 86.56 83 ASP A O 1
ATOM 572 N N . GLN A 1 84 ? 9.690 -7.392 5.700 1.00 80.00 84 GLN A N 1
ATOM 573 C CA . GLN A 1 84 ? 9.603 -8.744 6.255 1.00 80.00 84 GLN A CA 1
ATOM 574 C C . GLN A 1 84 ? 9.771 -9.779 5.139 1.00 80.00 84 GLN A C 1
ATOM 576 O O . GLN A 1 84 ? 8.960 -9.842 4.211 1.00 80.00 84 GLN A O 1
ATOM 581 N N . ALA A 1 85 ? 10.809 -10.612 5.233 1.00 77.12 85 ALA A N 1
ATOM 582 C CA . ALA A 1 85 ? 11.023 -11.730 4.320 1.00 77.12 85 ALA A CA 1
ATOM 583 C C . ALA A 1 85 ? 10.306 -12.978 4.842 1.00 77.12 85 ALA A C 1
ATOM 585 O O . ALA A 1 85 ? 10.643 -13.454 5.917 1.00 77.12 85 ALA A O 1
ATOM 586 N N . ASN A 1 86 ? 9.353 -13.518 4.076 1.00 67.62 86 ASN A N 1
ATOM 587 C CA . ASN A 1 86 ? 8.697 -14.817 4.313 1.00 67.62 86 ASN A CA 1
ATOM 588 C C . ASN A 1 86 ? 8.162 -15.053 5.747 1.00 67.62 86 ASN A C 1
ATOM 590 O O . ASN A 1 86 ? 7.997 -16.193 6.175 1.00 67.62 86 ASN A O 1
ATOM 594 N N . THR A 1 87 ? 7.892 -13.979 6.491 1.00 60.56 87 THR A N 1
ATOM 595 C CA . THR A 1 87 ? 7.379 -13.980 7.873 1.00 60.56 87 THR A CA 1
ATOM 596 C C . THR A 1 87 ? 6.049 -13.231 8.002 1.00 60.56 87 THR A C 1
ATOM 598 O O . THR A 1 87 ? 5.554 -13.041 9.112 1.00 60.56 87 THR A O 1
ATOM 601 N N . GLY A 1 88 ? 5.476 -12.767 6.884 1.00 60.84 88 GLY A N 1
ATOM 602 C CA . GLY A 1 88 ? 4.191 -12.073 6.846 1.00 60.84 88 GLY A CA 1
ATOM 603 C C . GLY A 1 88 ? 2.982 -13.012 6.921 1.00 60.84 88 GLY A C 1
ATOM 604 O O . GLY A 1 88 ? 3.107 -14.212 7.172 1.00 60.84 88 GLY A O 1
ATOM 605 N N . ILE A 1 89 ? 1.791 -12.446 6.691 1.00 65.25 89 ILE A N 1
ATOM 606 C CA . ILE A 1 89 ? 0.523 -13.194 6.640 1.00 65.25 89 ILE A CA 1
ATOM 607 C C . ILE A 1 89 ? 0.627 -14.263 5.541 1.00 65.25 89 ILE A C 1
ATOM 609 O O . ILE A 1 89 ? 1.064 -13.965 4.429 1.00 65.25 89 ILE A O 1
ATOM 613 N N . ASP A 1 90 ? 0.278 -15.506 5.875 1.00 68.06 90 ASP A N 1
ATOM 614 C CA . ASP A 1 90 ? 0.370 -16.687 5.001 1.00 68.06 90 ASP A CA 1
ATOM 615 C C . ASP A 1 90 ? 1.774 -16.971 4.429 1.00 68.06 90 ASP A C 1
ATOM 617 O O . ASP A 1 90 ? 1.921 -17.530 3.343 1.00 68.06 90 ASP A O 1
ATOM 621 N N . GLY A 1 91 ? 2.835 -16.582 5.149 1.00 72.62 91 GLY A N 1
ATOM 622 C CA . GLY A 1 91 ? 4.223 -16.815 4.726 1.00 72.62 91 GLY A CA 1
ATOM 623 C C . GLY A 1 91 ? 4.675 -15.924 3.564 1.00 72.62 91 GLY A C 1
ATOM 624 O O . GLY A 1 91 ? 5.747 -16.139 2.997 1.00 72.62 91 GLY A O 1
ATOM 625 N N . LEU A 1 92 ? 3.878 -14.914 3.209 1.00 80.62 92 LEU A N 1
ATOM 626 C CA . LEU A 1 92 ? 4.203 -13.959 2.158 1.00 80.62 92 LEU A CA 1
ATOM 627 C C . LEU A 1 92 ? 5.203 -12.905 2.650 1.00 80.62 92 LEU A C 1
ATOM 629 O O . LEU A 1 92 ? 5.227 -12.522 3.822 1.00 80.62 92 LEU A O 1
ATOM 633 N N . ALA A 1 93 ? 6.017 -12.397 1.725 1.00 88.19 93 ALA A N 1
ATOM 634 C CA . ALA A 1 93 ? 6.806 -11.194 1.953 1.00 88.19 93 ALA A CA 1
ATOM 635 C C . ALA A 1 93 ? 5.899 -9.962 2.109 1.00 88.19 93 ALA A C 1
ATOM 637 O O . ALA A 1 93 ? 4.812 -9.888 1.530 1.00 88.19 93 ALA A O 1
ATOM 638 N N . GLY A 1 94 ? 6.362 -8.967 2.860 1.00 89.19 94 GLY A N 1
ATOM 639 C CA . GLY A 1 94 ? 5.572 -7.764 3.088 1.00 89.19 94 GLY A CA 1
ATOM 640 C C . GLY A 1 94 ? 6.239 -6.757 4.009 1.00 89.19 94 GLY A C 1
ATOM 641 O O . GLY A 1 94 ? 7.458 -6.717 4.140 1.00 89.19 94 GLY A O 1
ATOM 642 N N . TRP A 1 95 ? 5.417 -5.950 4.663 1.00 89.75 95 TRP A N 1
ATOM 643 C CA . TRP A 1 95 ? 5.823 -4.862 5.538 1.00 89.75 95 TRP A CA 1
ATOM 644 C C . TRP A 1 95 ? 5.154 -5.014 6.896 1.00 89.75 95 TRP A C 1
ATOM 646 O O . TRP A 1 95 ? 3.980 -5.373 6.994 1.00 89.75 95 TRP A O 1
ATOM 656 N N . ARG A 1 96 ? 5.881 -4.674 7.955 1.00 87.94 96 ARG A N 1
ATOM 657 C CA . ARG A 1 96 ? 5.316 -4.466 9.285 1.00 87.94 96 ARG A CA 1
ATOM 658 C C . ARG A 1 96 ? 5.438 -2.998 9.645 1.00 87.94 96 ARG A C 1
ATOM 660 O O . ARG A 1 96 ? 6.540 -2.458 9.644 1.00 87.94 96 ARG A O 1
ATOM 667 N N . VAL A 1 97 ? 4.320 -2.391 10.020 1.00 87.75 97 VAL A N 1
ATOM 668 C CA . VAL A 1 97 ? 4.271 -1.032 10.559 1.00 87.75 97 VAL A CA 1
ATOM 669 C C . VAL A 1 97 ? 4.012 -1.130 12.058 1.00 87.75 97 VAL A C 1
ATOM 671 O O . VAL A 1 97 ? 2.950 -1.589 12.484 1.00 87.75 97 VAL A O 1
ATOM 674 N N . ALA A 1 98 ? 5.000 -0.757 12.874 1.00 86.62 98 ALA A N 1
ATOM 675 C CA . ALA A 1 98 ? 4.849 -0.725 14.329 1.00 86.62 98 ALA A CA 1
ATOM 676 C C . ALA A 1 98 ? 4.022 0.507 14.734 1.00 86.62 98 ALA A C 1
ATOM 678 O O . ALA A 1 98 ? 4.540 1.619 14.804 1.00 86.62 98 ALA A O 1
ATOM 679 N N . SER A 1 99 ? 2.723 0.305 14.946 1.00 83.75 99 SER A N 1
ATOM 680 C CA . SER A 1 99 ? 1.761 1.342 15.314 1.00 83.75 99 SER A CA 1
ATOM 681 C C . SER A 1 99 ? 0.643 0.730 16.153 1.00 83.75 99 SER A C 1
ATOM 683 O O . SER A 1 99 ? 0.236 -0.404 15.902 1.00 83.75 99 SER A O 1
ATOM 685 N N . SER A 1 100 ? 0.162 1.496 17.129 1.00 85.81 100 SER A N 1
ATOM 686 C CA . SER A 1 100 ? -1.050 1.215 17.907 1.00 85.81 100 SER A CA 1
ATOM 687 C C . SER A 1 100 ? -2.210 2.143 17.522 1.00 85.81 100 SER A C 1
ATOM 689 O O . SER A 1 100 ? -3.191 2.246 18.256 1.00 85.81 100 SER A O 1
ATOM 691 N N . GLN A 1 101 ? -2.059 2.914 16.440 1.00 84.62 101 GLN A N 1
ATOM 692 C CA . GLN A 1 101 ? -3.097 3.821 15.961 1.00 84.62 101 GLN A CA 1
ATOM 693 C C . GLN A 1 101 ? -4.220 3.034 15.297 1.00 84.62 101 GLN A C 1
ATOM 695 O O . GLN A 1 101 ? -3.974 2.226 14.407 1.00 84.62 101 GLN A O 1
ATOM 700 N N . GLU A 1 102 ? -5.462 3.359 15.647 1.00 84.00 102 GLU A N 1
ATOM 701 C CA . GLU A 1 102 ? -6.632 2.695 15.068 1.00 84.00 102 GLU A CA 1
ATOM 702 C C . GLU A 1 102 ? -6.814 2.967 13.576 1.00 84.00 102 GLU A C 1
ATOM 704 O O . GLU A 1 102 ? -7.494 2.212 12.894 1.00 84.00 102 GLU A O 1
ATOM 709 N N . THR A 1 103 ? -6.225 4.042 13.050 1.00 85.44 103 THR A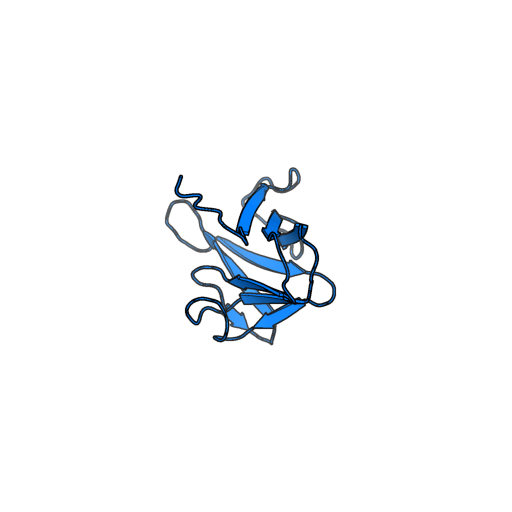 N 1
ATOM 710 C CA . THR A 1 103 ? -6.197 4.329 11.615 1.00 85.44 103 THR A CA 1
ATOM 711 C C . THR A 1 103 ? -4.775 4.629 11.175 1.00 85.44 103 THR A C 1
ATOM 713 O O . THR A 1 103 ? -4.108 5.494 11.739 1.00 85.44 103 THR A O 1
ATOM 716 N N . LEU A 1 104 ? -4.337 3.935 10.130 1.00 86.44 104 LEU A N 1
ATOM 717 C CA . LEU A 1 104 ? -3.029 4.065 9.516 1.00 86.44 104 LEU A CA 1
ATOM 718 C C . LEU A 1 104 ? -3.199 4.338 8.020 1.00 86.44 104 LEU A C 1
ATOM 720 O O . LEU A 1 104 ? -3.842 3.570 7.311 1.00 86.44 104 LEU A O 1
ATOM 724 N N . ASN A 1 105 ? -2.579 5.407 7.528 1.00 89.06 105 ASN A N 1
ATOM 725 C CA . ASN A 1 105 ? -2.547 5.730 6.104 1.00 89.06 105 ASN A CA 1
ATOM 726 C C . ASN A 1 105 ? -1.148 5.473 5.560 1.00 89.06 105 ASN A C 1
ATOM 728 O O . ASN A 1 105 ? -0.185 6.101 5.999 1.00 89.06 105 ASN A O 1
ATOM 732 N N . VAL A 1 106 ? -1.046 4.554 4.607 1.00 88.06 106 VAL A N 1
ATOM 733 C CA . VAL A 1 106 ? 0.227 4.047 4.110 1.00 88.06 106 VAL A CA 1
ATOM 734 C C . VAL A 1 106 ? 0.384 4.394 2.628 1.00 88.06 106 VAL A C 1
ATOM 736 O O . VAL A 1 106 ? -0.319 3.818 1.792 1.00 88.06 106 VAL A O 1
ATOM 739 N N . PRO A 1 107 ? 1.276 5.334 2.270 1.00 90.50 107 PRO A N 1
ATOM 740 C CA . PRO A 1 107 ? 1.570 5.632 0.875 1.00 90.50 107 PRO A CA 1
ATOM 741 C C . PRO A 1 107 ? 2.254 4.446 0.192 1.00 90.50 107 PRO A C 1
ATOM 743 O O . PRO A 1 107 ? 3.176 3.850 0.755 1.00 90.50 107 PRO A O 1
ATOM 746 N N . VAL A 1 108 ? 1.831 4.149 -1.035 1.00 89.81 108 VAL A N 1
ATOM 747 C CA . VAL A 1 108 ? 2.502 3.192 -1.921 1.00 89.81 108 VAL A CA 1
ATOM 748 C C . VAL A 1 108 ? 3.144 3.967 -3.067 1.00 89.81 108 VAL A C 1
ATOM 750 O O . VAL A 1 108 ? 2.468 4.775 -3.711 1.00 89.81 108 VAL A O 1
ATOM 753 N N . THR A 1 109 ? 4.438 3.740 -3.284 1.00 90.06 109 THR A N 1
ATOM 754 C CA . THR A 1 109 ? 5.288 4.381 -4.300 1.00 90.06 109 THR A CA 1
ATOM 755 C C . THR A 1 109 ? 6.006 3.375 -5.187 1.00 90.06 109 THR A C 1
ATOM 757 O O . THR A 1 109 ? 5.955 2.167 -4.861 1.00 90.06 109 THR A O 1
#

Foldseek 3Di:
DDDDDDQKDKDKDWDADPVADDDDDDVPDFGTKIKMFIHDFDFKDWDFEVVWAADPQFIWHFDADPVRHGSDIKGWDDPQKGFDQLPTDPSGTTIMHGDRDRMDIITID